Protein AF-A0A8J5GBQ4-F1 (afdb_monomer)

InterPro domains:
  IPR001087 GDSL lipase/esterase [PF00657] (38-127)

Organism: Zingiber officinale (NCBI:txid94328)

Radius of gyration: 23.8 Å; Cα contacts (8 Å, |Δi|>4): 236; chains: 1; bounding box: 58×57×68 Å

pLDDT: mean 86.9, std 14.57, range [37.12, 98.38]

Structure (mmCIF, N/CA/C/O backbone):
data_AF-A0A8J5GBQ4-F1
#
_entry.id   AF-A0A8J5GBQ4-F1
#
loop_
_atom_site.group_PDB
_atom_site.id
_atom_site.type_symbol
_atom_site.label_atom_id
_atom_site.label_alt_id
_atom_site.label_comp_id
_atom_site.label_asym_id
_atom_site.label_entity_id
_atom_site.label_seq_id
_atom_site.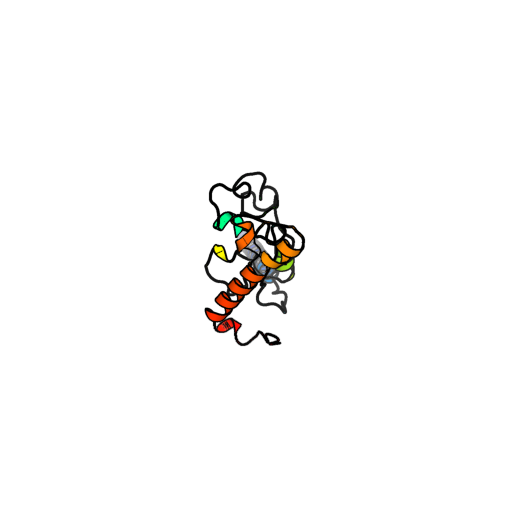pdbx_PDB_ins_code
_atom_site.Cartn_x
_atom_site.Cartn_y
_atom_site.Cartn_z
_atom_site.occupancy
_atom_site.B_iso_or_equiv
_atom_site.auth_seq_id
_atom_site.auth_comp_id
_atom_site.auth_asym_id
_atom_site.auth_atom_id
_atom_site.pdbx_PDB_model_num
ATOM 1 N N . MET A 1 1 ? -42.231 29.947 44.025 1.00 61.84 1 MET A N 1
ATOM 2 C CA . MET A 1 1 ? -42.725 28.872 43.127 1.00 61.84 1 MET A CA 1
ATOM 3 C C . MET A 1 1 ? -42.119 28.911 41.719 1.00 61.84 1 MET A C 1
ATOM 5 O O . MET A 1 1 ? -41.701 27.864 41.252 1.00 61.84 1 MET A O 1
ATOM 9 N N . ARG A 1 2 ? -41.998 30.069 41.047 1.00 65.06 2 ARG A N 1
ATOM 10 C CA . ARG A 1 2 ? -41.449 30.150 39.670 1.00 65.06 2 ARG A CA 1
ATOM 11 C C . ARG A 1 2 ? -39.969 29.739 39.525 1.00 65.06 2 ARG A C 1
ATOM 13 O O . ARG A 1 2 ? -39.640 29.051 38.572 1.00 65.06 2 ARG A O 1
ATOM 20 N N . VAL A 1 3 ? -39.116 30.078 40.498 1.00 70.62 3 VAL A N 1
ATOM 21 C CA . VAL A 1 3 ? -37.667 29.758 40.487 1.00 70.62 3 VAL A CA 1
ATOM 22 C C . VAL A 1 3 ? -37.382 28.252 40.608 1.00 70.62 3 VAL A C 1
ATOM 24 O O . VAL A 1 3 ? -36.426 27.739 40.033 1.00 70.62 3 VAL A O 1
ATOM 27 N N . MET A 1 4 ? -38.237 27.514 41.322 1.00 68.75 4 MET A N 1
ATOM 28 C CA . MET A 1 4 ? -38.096 26.059 41.437 1.00 68.75 4 MET A CA 1
ATOM 29 C C . MET A 1 4 ? -38.484 25.361 40.129 1.00 68.75 4 MET A C 1
ATOM 31 O O . MET A 1 4 ? -37.753 24.495 39.664 1.00 68.75 4 MET A O 1
ATOM 35 N N . ALA A 1 5 ? -39.561 25.799 39.468 1.00 69.38 5 ALA A N 1
ATOM 36 C CA . ALA A 1 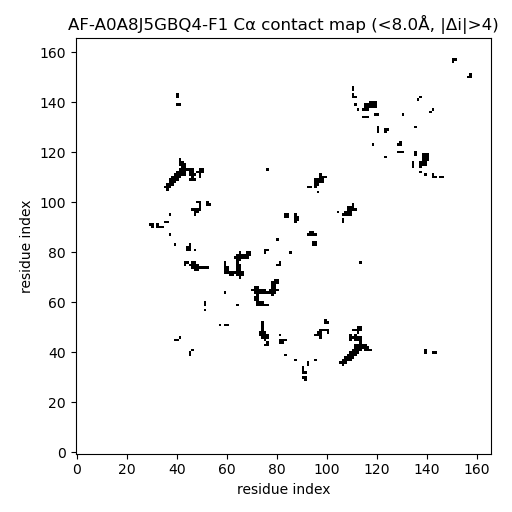5 ? -39.975 25.258 38.170 1.00 69.38 5 ALA A CA 1
ATOM 37 C C . ALA A 1 5 ? -38.911 25.454 37.066 1.00 69.38 5 ALA A C 1
ATOM 39 O O . ALA A 1 5 ? -38.707 24.572 36.230 1.00 69.38 5 ALA A O 1
ATOM 40 N N . THR A 1 6 ? -38.180 26.574 37.089 1.00 74.06 6 THR A N 1
ATOM 41 C CA . THR A 1 6 ? -37.062 26.824 36.161 1.00 74.06 6 THR A CA 1
ATOM 42 C C . THR A 1 6 ? -35.844 25.934 36.430 1.00 74.06 6 THR A C 1
ATOM 44 O O . THR A 1 6 ? -35.153 25.547 35.495 1.00 74.06 6 THR A O 1
ATOM 47 N N . ALA A 1 7 ? -35.585 25.551 37.684 1.00 79.44 7 ALA A N 1
ATOM 48 C CA . ALA A 1 7 ? -34.472 24.659 38.017 1.00 79.44 7 ALA A CA 1
ATOM 49 C C . ALA A 1 7 ? -34.722 23.213 37.542 1.00 79.44 7 ALA A C 1
ATOM 51 O O . ALA A 1 7 ? -33.827 22.584 36.976 1.00 79.44 7 ALA A O 1
ATOM 52 N N . TYR A 1 8 ? -35.949 22.703 37.705 1.00 80.19 8 TYR A N 1
ATOM 53 C CA . TYR A 1 8 ? -36.314 21.356 37.242 1.00 80.19 8 TYR A CA 1
ATOM 54 C C . TYR A 1 8 ? -36.282 21.233 35.716 1.00 80.19 8 TYR A C 1
ATOM 56 O O . TYR A 1 8 ? -35.788 20.241 35.188 1.00 80.19 8 TYR A O 1
ATOM 64 N N . THR A 1 9 ? -36.744 22.257 34.998 1.00 82.38 9 THR A N 1
ATOM 65 C CA . THR A 1 9 ? -36.733 22.263 33.525 1.00 82.38 9 THR A CA 1
ATOM 66 C C . THR A 1 9 ? -35.313 22.287 32.950 1.00 82.38 9 THR A C 1
ATOM 68 O O . THR A 1 9 ? -35.024 21.523 32.028 1.00 82.38 9 THR A O 1
ATOM 71 N N . LEU A 1 10 ? -34.398 23.072 33.532 1.00 85.56 10 LEU A N 1
ATOM 72 C CA . LEU A 1 10 ? -32.976 23.070 33.156 1.00 85.56 10 LEU A CA 1
ATOM 73 C C . LEU A 1 10 ? -32.289 21.730 33.463 1.00 85.56 10 LEU A C 1
ATOM 75 O O . LEU A 1 10 ? -31.506 21.239 32.651 1.00 85.56 10 LEU A O 1
ATOM 79 N N . SER A 1 11 ? -32.613 21.109 34.602 1.00 89.81 11 SER A N 1
ATOM 80 C CA . SER A 1 11 ? -32.088 19.790 34.975 1.00 89.81 11 SER A CA 1
ATOM 81 C C . SER A 1 11 ? -32.531 18.698 33.993 1.00 89.81 11 SER A C 1
ATOM 83 O O . SER A 1 11 ? -31.693 17.937 33.507 1.00 89.81 11 SER A O 1
ATOM 85 N N . CYS A 1 12 ? -33.814 18.666 33.614 1.00 87.12 12 CYS A N 1
ATOM 86 C CA . CYS A 1 12 ? -34.325 17.728 32.613 1.00 87.12 12 CYS A CA 1
ATOM 87 C C . CYS A 1 12 ? -33.650 17.908 31.247 1.00 87.12 12 CYS A C 1
ATOM 89 O O . CYS A 1 12 ? -33.301 16.916 30.610 1.00 87.12 12 CYS A O 1
ATOM 91 N N . PHE A 1 13 ? -33.426 19.152 30.810 1.00 90.12 13 PHE A N 1
ATOM 92 C CA . PHE A 1 13 ? -32.739 19.433 29.547 1.00 90.12 13 PHE A CA 1
ATOM 93 C C . PHE A 1 13 ? -31.296 18.910 29.550 1.00 90.12 13 PHE A C 1
ATOM 95 O O . PHE A 1 13 ? -30.874 18.268 28.592 1.00 90.12 13 PHE A O 1
ATOM 102 N N . PHE A 1 14 ? -30.557 19.115 30.646 1.00 90.94 14 PHE A N 1
ATOM 103 C CA . PHE A 1 14 ? -29.175 18.644 30.771 1.00 90.94 14 PHE A CA 1
ATOM 104 C C . PHE A 1 14 ? -29.079 17.110 30.788 1.00 90.94 14 PHE A C 1
ATOM 106 O O . PHE A 1 14 ? -28.211 16.541 30.130 1.00 90.94 14 PHE A O 1
ATOM 113 N N . ILE A 1 15 ? -30.002 16.431 31.479 1.00 91.75 15 ILE A N 1
ATOM 114 C CA . ILE A 1 15 ? -30.083 14.959 31.504 1.00 91.75 15 ILE A CA 1
ATOM 115 C C . ILE A 1 15 ? -30.410 14.409 30.111 1.00 91.75 15 ILE A C 1
ATOM 117 O O . ILE A 1 15 ? -29.808 13.427 29.682 1.00 91.75 15 ILE A O 1
ATOM 121 N N . LEU A 1 16 ? -31.325 15.052 29.384 1.00 91.38 16 LEU A N 1
ATOM 122 C CA . LEU A 1 16 ? -31.712 14.635 28.037 1.00 91.38 16 LEU A CA 1
ATOM 123 C C . LEU A 1 16 ? -30.564 14.834 27.035 1.00 91.38 16 LEU A C 1
ATOM 125 O O . LEU A 1 16 ? -30.302 13.957 26.214 1.00 91.38 16 LEU A O 1
ATOM 129 N N . LEU A 1 17 ? -29.822 15.939 27.153 1.00 91.38 17 LEU A N 1
ATOM 130 C CA . LEU A 1 17 ? -28.648 16.231 26.328 1.00 91.38 17 LEU A CA 1
ATOM 131 C C . LEU A 1 17 ? -27.483 15.273 26.627 1.00 91.38 17 LEU A C 1
ATOM 133 O O . LEU A 1 17 ? -26.843 14.778 25.700 1.00 91.38 17 LEU A O 1
ATOM 137 N N . LEU A 1 18 ? -27.258 14.938 27.902 1.00 90.12 18 LEU A N 1
ATOM 138 C CA . LEU A 1 18 ? -26.289 13.919 28.313 1.00 90.12 18 LEU A CA 1
ATOM 139 C C . LEU A 1 18 ? -26.693 12.522 27.816 1.00 90.12 18 LEU A C 1
ATOM 141 O O . LEU A 1 18 ? -25.849 11.789 27.308 1.00 90.12 18 LEU A O 1
ATOM 145 N N . GLY A 1 19 ? -27.978 12.166 27.897 1.00 88.25 19 GLY A N 1
ATOM 146 C CA . GLY A 1 19 ? -28.506 10.905 27.370 1.00 88.25 19 GLY A CA 1
ATOM 147 C C . GLY A 1 19 ? -28.311 10.774 25.857 1.00 88.25 19 GLY A C 1
ATOM 148 O O . GLY A 1 19 ? -27.838 9.743 25.385 1.00 88.25 19 GLY A O 1
ATOM 149 N N . LEU A 1 20 ? -28.587 11.840 25.099 1.00 85.88 20 LEU A N 1
ATOM 150 C CA . LEU A 1 20 ? -28.328 11.890 23.657 1.00 85.88 20 LEU A CA 1
ATOM 151 C C . LEU A 1 20 ? -26.832 11.770 23.336 1.00 85.88 20 LEU A C 1
ATOM 153 O O . LEU A 1 20 ? -26.472 11.034 22.420 1.00 85.88 20 LEU A O 1
ATOM 157 N N . LEU A 1 21 ? -25.957 12.424 24.106 1.00 84.12 21 LEU A N 1
ATOM 158 C CA . LEU A 1 21 ? -24.505 12.318 23.936 1.00 84.12 21 LEU A CA 1
ATOM 159 C C . LEU A 1 21 ? -24.005 10.885 24.193 1.00 84.12 21 LEU A C 1
ATOM 161 O O . LEU A 1 21 ? -23.206 10.364 23.419 1.00 84.12 21 LEU A O 1
ATOM 165 N N . LEU A 1 22 ? -24.514 10.216 25.231 1.00 80.31 22 LEU A N 1
ATOM 166 C CA . LEU A 1 22 ? -24.165 8.825 25.548 1.00 80.31 22 LEU A CA 1
ATOM 167 C C . LEU A 1 22 ? -24.669 7.835 24.484 1.00 80.31 22 LEU A C 1
ATOM 169 O O . LEU A 1 22 ? -23.973 6.867 24.173 1.00 80.31 22 LEU A O 1
ATOM 173 N N . LEU A 1 23 ? -25.823 8.101 23.864 1.00 73.88 23 LEU A N 1
ATOM 174 C CA . LEU A 1 23 ? -26.334 7.311 22.737 1.00 73.88 23 LEU A CA 1
ATOM 175 C C . LEU A 1 23 ? -25.448 7.438 21.483 1.00 73.88 23 LEU A C 1
ATOM 177 O O . LEU A 1 23 ? -25.253 6.450 20.776 1.00 73.88 23 LEU A O 1
ATOM 181 N N . GLN A 1 24 ? -24.844 8.607 21.228 1.00 66.56 24 GLN A N 1
ATOM 182 C CA . GLN A 1 24 ? -23.866 8.777 20.138 1.00 66.56 24 GLN A CA 1
ATOM 183 C C . GLN A 1 24 ? -22.576 7.973 20.384 1.00 66.56 24 GLN A C 1
ATOM 185 O O . GLN A 1 24 ? -21.979 7.451 19.441 1.00 66.56 24 GLN A O 1
ATOM 190 N N . VAL A 1 25 ? -22.165 7.815 21.649 1.00 61.56 25 VAL A N 1
ATOM 191 C CA . VAL A 1 25 ? -20.985 7.014 22.024 1.00 61.56 25 VAL A CA 1
ATOM 192 C C . VAL A 1 25 ? -21.235 5.510 21.827 1.00 61.56 25 VAL A C 1
ATOM 194 O O . VAL A 1 25 ? -20.319 4.780 21.454 1.00 61.56 25 VAL A O 1
ATOM 197 N N . GLN A 1 26 ? -22.476 5.040 21.995 1.00 57.69 26 GLN A N 1
ATOM 198 C CA . GLN A 1 26 ? -22.854 3.633 21.786 1.00 57.69 26 GLN A CA 1
ATOM 199 C C . GLN A 1 26 ? -23.105 3.260 20.311 1.00 57.69 26 GLN A C 1
ATOM 201 O O . GLN A 1 26 ? -23.079 2.078 19.968 1.00 57.69 26 GLN A O 1
ATOM 206 N N . GLY A 1 27 ? -23.292 4.242 19.420 1.00 50.91 27 GLY A N 1
ATOM 207 C CA . GLY A 1 27 ? -23.557 4.032 17.988 1.00 50.91 27 GLY A CA 1
ATOM 208 C C . GLY A 1 27 ? -22.398 3.429 17.181 1.00 50.91 27 GLY A C 1
ATOM 209 O O . GLY A 1 27 ? -22.609 2.958 16.066 1.00 50.91 27 GLY A O 1
ATOM 210 N N . HIS A 1 28 ? -21.190 3.358 17.746 1.00 53.91 28 HIS A N 1
ATOM 211 C CA . HIS A 1 28 ? -20.078 2.584 17.184 1.00 53.91 28 HIS A CA 1
ATOM 212 C C . HIS A 1 28 ? -20.079 1.157 17.737 1.00 53.91 28 HIS A C 1
ATOM 214 O O . HIS A 1 28 ? -19.068 0.678 18.255 1.00 53.91 28 HIS A O 1
ATOM 220 N N . ALA A 1 29 ? -21.219 0.466 17.634 1.00 53.53 29 ALA A N 1
ATOM 221 C CA . ALA A 1 29 ? -21.265 -0.974 17.834 1.00 53.53 29 ALA A CA 1
ATOM 222 C C . ALA A 1 29 ? -20.135 -1.590 16.999 1.00 53.53 29 ALA A C 1
ATOM 224 O O . ALA A 1 29 ? -20.144 -1.491 15.768 1.00 53.53 29 ALA A O 1
ATOM 225 N N . ARG A 1 30 ? -19.123 -2.157 17.676 1.00 56.06 30 ARG A N 1
ATOM 226 C CA . ARG A 1 30 ? -18.048 -2.919 17.037 1.00 56.06 30 ARG A CA 1
ATOM 227 C C . ARG A 1 30 ? -18.736 -3.895 16.098 1.00 56.06 30 ARG A C 1
ATOM 229 O O . ARG A 1 30 ? -19.367 -4.846 16.559 1.00 56.06 30 ARG A O 1
ATOM 236 N N . ARG A 1 31 ? -18.625 -3.672 14.784 1.00 56.50 31 ARG A N 1
ATOM 237 C CA . ARG A 1 31 ? -18.856 -4.761 13.840 1.00 56.50 31 ARG A CA 1
ATOM 238 C C . ARG A 1 31 ? -17.956 -5.882 14.353 1.00 56.50 31 ARG A C 1
ATOM 240 O O . ARG A 1 31 ? -16.765 -5.657 14.554 1.00 56.50 31 ARG A O 1
ATOM 247 N N . HIS A 1 32 ? -18.525 -7.033 14.686 1.00 54.16 32 HIS A N 1
ATOM 248 C CA . HIS A 1 32 ? -17.717 -8.218 14.926 1.00 54.16 32 HIS A CA 1
ATOM 249 C C . HIS A 1 32 ? -17.071 -8.542 13.581 1.00 54.16 32 HIS A C 1
ATOM 251 O O . HIS A 1 32 ? -17.720 -9.067 12.681 1.00 54.16 32 HIS A O 1
ATOM 257 N N . THR A 1 33 ? -15.835 -8.093 13.389 1.00 61.59 33 THR A N 1
ATOM 258 C CA . THR A 1 33 ? -15.098 -8.316 12.153 1.00 61.59 33 THR A CA 1
ATOM 259 C C . THR A 1 33 ? -14.368 -9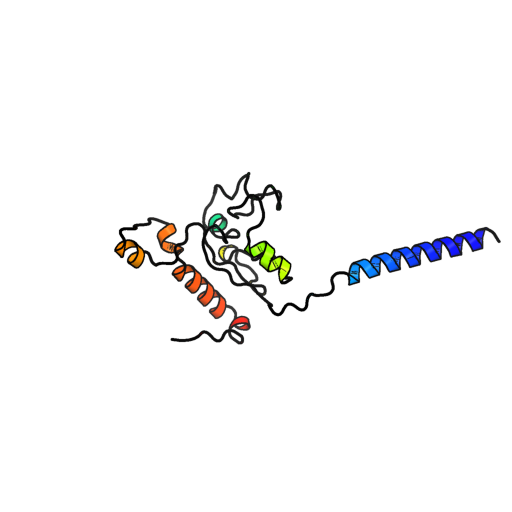.633 12.333 1.00 61.59 33 THR A C 1
ATOM 261 O O . THR A 1 33 ? -13.623 -9.818 13.292 1.00 61.59 33 THR A O 1
ATOM 264 N N . CYS A 1 34 ? -14.589 -10.578 11.423 1.00 81.69 34 CYS A N 1
ATOM 265 C CA . CYS A 1 34 ? -13.838 -11.835 11.424 1.00 81.69 34 CYS A CA 1
ATOM 266 C C . CYS A 1 34 ? -12.350 -11.620 11.088 1.00 81.69 34 CYS A C 1
ATOM 268 O O . CYS A 1 34 ? -11.544 -12.526 11.265 1.00 81.69 34 CYS A O 1
ATOM 270 N N . PHE A 1 35 ? -11.988 -10.424 10.612 1.00 88.62 35 PHE A N 1
ATOM 271 C CA . PHE A 1 35 ? -10.634 -10.058 10.218 1.00 88.62 35 PHE A CA 1
ATOM 272 C C . PHE A 1 35 ? -10.024 -9.079 11.222 1.00 88.62 35 PHE A C 1
ATOM 274 O O . PHE A 1 35 ? -10.642 -8.073 11.582 1.00 88.62 35 PHE A O 1
ATOM 281 N N . SER A 1 36 ? -8.798 -9.374 11.653 1.00 91.75 36 SER A N 1
ATOM 282 C CA . SER A 1 36 ? -8.005 -8.556 12.579 1.00 91.75 36 SER A CA 1
ATOM 283 C C . SER A 1 36 ? -6.931 -7.710 11.884 1.00 91.75 36 SER A C 1
ATOM 285 O O . SER A 1 36 ? -6.449 -6.744 12.483 1.00 91.75 36 SER A O 1
ATOM 287 N N . ALA A 1 37 ? -6.583 -8.051 10.639 1.00 94.50 37 ALA A N 1
ATOM 288 C CA . ALA A 1 37 ? -5.574 -7.388 9.820 1.00 94.50 37 ALA A CA 1
ATOM 289 C C . ALA A 1 37 ? -5.839 -7.596 8.315 1.00 94.50 37 ALA A C 1
ATOM 291 O O . ALA A 1 37 ? -6.494 -8.566 7.930 1.00 94.50 37 ALA A O 1
ATOM 292 N N . ILE A 1 38 ? -5.297 -6.710 7.470 1.00 96.31 38 ILE A N 1
ATOM 293 C CA . ILE A 1 38 ? -5.287 -6.849 6.002 1.00 96.31 38 ILE A CA 1
ATOM 294 C C . ILE A 1 38 ? -3.848 -6.805 5.485 1.00 96.31 38 ILE A C 1
ATOM 296 O O . ILE A 1 38 ? -3.133 -5.830 5.710 1.00 96.31 38 ILE A O 1
ATOM 300 N N . PHE A 1 39 ? -3.445 -7.822 4.726 1.00 97.12 39 PHE A N 1
ATOM 301 C CA . PHE A 1 39 ? -2.190 -7.815 3.976 1.00 97.12 39 PHE A CA 1
ATOM 302 C C . PHE A 1 39 ? -2.498 -7.762 2.479 1.00 97.12 39 PHE A C 1
ATOM 304 O O . PHE A 1 39 ? -3.182 -8.645 1.966 1.00 97.12 39 PHE A O 1
ATOM 311 N N . SER A 1 40 ? -2.038 -6.712 1.795 1.00 97.81 40 SER A N 1
ATOM 312 C CA . SER A 1 40 ? -2.366 -6.455 0.382 1.00 97.81 40 SER A CA 1
ATOM 313 C C . SER A 1 40 ? -1.123 -6.484 -0.499 1.00 97.81 40 SER A C 1
ATOM 315 O O . SER A 1 40 ? -0.053 -6.059 -0.069 1.00 97.81 40 SER A O 1
ATOM 317 N N . PHE A 1 41 ? -1.279 -6.946 -1.738 1.00 98.19 41 PHE A N 1
ATOM 318 C CA . PHE A 1 41 ? -0.213 -7.105 -2.730 1.00 98.19 41 PHE A CA 1
ATOM 319 C C . PHE A 1 41 ? -0.745 -6.705 -4.100 1.00 98.19 41 PHE A C 1
ATOM 321 O O . PHE A 1 41 ? -1.893 -7.003 -4.421 1.00 98.19 41 PHE A O 1
ATOM 328 N N . GLY A 1 42 ? 0.083 -6.094 -4.938 1.00 97.62 42 GLY A N 1
ATOM 329 C CA . GLY A 1 42 ? -0.348 -5.672 -6.264 1.00 97.62 42 GLY A CA 1
ATOM 330 C C . GLY A 1 42 ? 0.461 -4.514 -6.817 1.00 97.62 42 GLY A C 1
ATOM 331 O O . GLY A 1 42 ? 1.637 -4.344 -6.501 1.00 97.62 42 GLY A O 1
ATOM 332 N N . ASP A 1 43 ? -0.187 -3.717 -7.651 1.00 96.75 43 ASP A N 1
ATOM 333 C CA . ASP A 1 43 ? 0.407 -2.598 -8.371 1.00 96.75 43 ASP A CA 1
ATOM 334 C C . ASP A 1 43 ? -0.150 -1.244 -7.885 1.00 96.75 43 ASP A C 1
ATOM 336 O O . ASP A 1 43 ? -0.562 -1.090 -6.733 1.00 96.75 43 ASP A O 1
ATOM 340 N N . SER A 1 44 ? -0.173 -0.241 -8.765 1.00 96.88 44 SER A N 1
ATOM 341 C CA . SER A 1 44 ? -0.656 1.109 -8.469 1.00 96.88 44 SER A CA 1
ATOM 342 C C . SER A 1 44 ? -2.118 1.151 -8.029 1.00 96.88 44 SER A C 1
ATOM 344 O O . SER A 1 44 ? -2.487 2.048 -7.278 1.00 96.88 44 SER A O 1
ATOM 346 N N . LEU A 1 45 ? -2.951 0.195 -8.458 1.00 97.12 45 LEU A N 1
ATOM 347 C CA . LEU A 1 45 ? -4.369 0.138 -8.087 1.00 97.12 45 LEU A CA 1
ATOM 348 C C . LEU A 1 45 ? -4.575 -0.163 -6.598 1.00 97.12 45 LEU A C 1
ATOM 350 O O . LEU A 1 45 ? -5.648 0.098 -6.052 1.00 97.12 45 LEU A O 1
ATOM 354 N N . GLN A 1 46 ? -3.554 -0.715 -5.941 1.00 96.81 46 GLN A N 1
ATOM 355 C CA . GLN A 1 46 ? -3.567 -1.001 -4.512 1.00 96.81 46 GLN A CA 1
ATOM 356 C C . GLN A 1 46 ? -2.482 -0.257 -3.734 1.00 96.81 46 GLN A C 1
ATOM 358 O O . GLN A 1 46 ? -2.565 -0.240 -2.514 1.00 96.81 46 GLN A O 1
ATOM 363 N N . ASP A 1 47 ? -1.498 0.371 -4.379 1.00 97.81 47 ASP A N 1
ATOM 364 C CA . ASP A 1 47 ? -0.397 1.061 -3.700 1.00 97.81 47 ASP A CA 1
ATOM 365 C C . ASP A 1 47 ? -0.886 2.255 -2.857 1.00 97.81 47 ASP A C 1
ATOM 367 O O . ASP A 1 47 ? -1.250 3.314 -3.375 1.00 97.81 47 ASP A O 1
ATOM 371 N N . THR A 1 48 ? -0.860 2.096 -1.529 1.00 97.88 48 THR A N 1
ATOM 372 C CA . THR A 1 48 ? -1.262 3.137 -0.573 1.00 97.88 48 THR A CA 1
ATOM 373 C C . THR A 1 48 ? -0.153 4.134 -0.226 1.00 97.88 48 THR A C 1
ATOM 375 O O . THR A 1 48 ? -0.381 4.999 0.622 1.00 97.88 48 THR A O 1
ATOM 378 N N . GLY A 1 49 ? 1.013 4.051 -0.879 1.00 96.81 49 GLY A N 1
ATOM 379 C CA . GLY A 1 49 ? 2.097 5.029 -0.765 1.00 96.81 49 GLY A CA 1
ATOM 380 C C . GLY A 1 49 ? 3.521 4.464 -0.819 1.00 96.81 49 GLY A C 1
ATOM 381 O O . GLY A 1 49 ? 4.463 5.242 -0.690 1.00 96.81 49 GLY A O 1
ATOM 382 N N . ASN A 1 50 ? 3.731 3.159 -1.019 1.00 97.38 50 ASN A N 1
ATOM 383 C CA . ASN A 1 50 ? 5.067 2.558 -1.110 1.00 97.38 50 ASN A CA 1
ATOM 384 C C . ASN A 1 50 ? 5.916 3.217 -2.202 1.00 97.38 50 ASN A C 1
ATOM 386 O O . ASN A 1 50 ? 7.075 3.548 -1.951 1.00 97.38 50 ASN A O 1
ATOM 390 N N . PHE A 1 51 ? 5.347 3.473 -3.384 1.00 96.56 51 PHE A N 1
ATOM 391 C CA . PHE A 1 51 ? 6.050 4.194 -4.447 1.00 96.56 51 PHE A CA 1
ATOM 392 C C . PHE A 1 51 ? 6.503 5.595 -4.007 1.00 96.56 51 PHE A C 1
ATOM 394 O O . PHE A 1 51 ? 7.650 5.978 -4.234 1.00 96.56 51 PHE A O 1
ATOM 401 N N . ALA A 1 52 ? 5.629 6.343 -3.330 1.00 95.94 52 ALA A N 1
ATOM 402 C CA . ALA A 1 52 ? 5.933 7.684 -2.830 1.00 95.94 52 ALA A CA 1
ATOM 403 C C . ALA A 1 52 ? 6.947 7.684 -1.671 1.00 95.94 52 ALA A C 1
ATOM 405 O O . ALA A 1 52 ? 7.636 8.679 -1.469 1.00 95.94 52 ALA A O 1
ATOM 406 N N . HIS A 1 53 ? 7.059 6.583 -0.924 1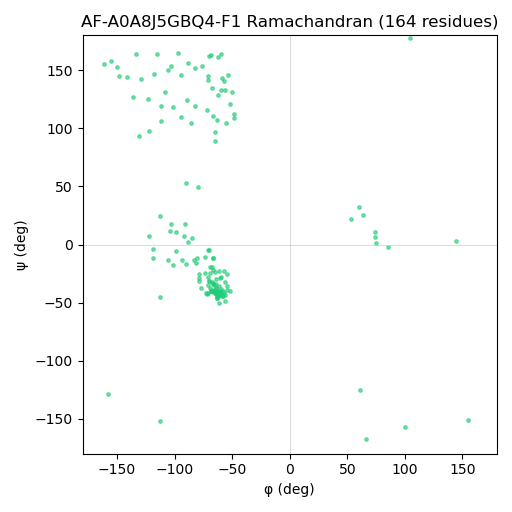.00 95.44 53 HIS A N 1
ATOM 407 C CA . HIS A 1 53 ? 8.105 6.392 0.086 1.00 95.44 53 HIS A CA 1
ATOM 408 C C . HIS A 1 53 ? 9.453 5.993 -0.525 1.00 95.44 53 HIS A C 1
ATOM 410 O O . HIS A 1 53 ? 10.499 6.341 0.018 1.00 95.44 53 HIS A O 1
ATOM 416 N N . ALA A 1 54 ? 9.450 5.271 -1.647 1.00 94.62 54 ALA A N 1
ATOM 417 C CA . ALA A 1 54 ? 10.673 4.828 -2.314 1.00 94.62 54 ALA A CA 1
ATOM 418 C C . ALA A 1 54 ? 11.348 5.927 -3.148 1.00 94.62 54 ALA A C 1
ATOM 420 O O . ALA A 1 54 ? 12.557 5.862 -3.383 1.00 94.62 54 ALA A O 1
ATOM 421 N N . PHE A 1 55 ? 10.586 6.921 -3.610 1.00 93.38 55 PHE A N 1
ATOM 422 C CA . PHE A 1 55 ? 11.076 7.975 -4.494 1.00 93.38 55 PHE A CA 1
ATOM 423 C C . PHE A 1 55 ? 10.725 9.365 -3.979 1.00 93.38 55 PHE A C 1
ATOM 425 O O . PHE A 1 55 ? 9.627 9.619 -3.498 1.00 93.38 55 PHE A O 1
ATOM 432 N N . PHE A 1 56 ? 11.647 10.306 -4.167 1.00 88.50 56 PHE A N 1
ATOM 433 C CA . PHE A 1 56 ? 11.391 11.713 -3.889 1.00 88.50 56 PHE A CA 1
ATOM 434 C C . PHE A 1 56 ? 10.663 12.376 -5.059 1.00 88.50 56 PHE A C 1
ATOM 436 O O . PHE A 1 56 ? 10.862 12.016 -6.219 1.00 88.50 56 PHE A O 1
ATOM 443 N N . ASN A 1 57 ? 9.877 13.411 -4.757 1.00 90.00 57 ASN A N 1
ATOM 444 C CA . ASN A 1 57 ? 9.322 14.321 -5.760 1.00 90.00 57 ASN A CA 1
ATOM 445 C C . ASN A 1 57 ? 8.409 13.653 -6.814 1.00 90.00 57 ASN A C 1
ATOM 447 O O . ASN A 1 57 ? 8.367 14.089 -7.965 1.00 90.00 57 ASN A O 1
ATOM 451 N N . THR A 1 58 ? 7.687 12.597 -6.433 1.00 92.62 58 THR A N 1
ATOM 452 C CA . THR A 1 58 ? 6.830 11.838 -7.356 1.00 92.62 58 THR A CA 1
ATOM 453 C C . THR A 1 58 ? 5.592 12.617 -7.801 1.00 92.62 58 THR A C 1
ATOM 455 O O . THR A 1 58 ? 5.170 13.579 -7.153 1.00 92.62 58 THR A O 1
ATOM 458 N N . THR A 1 59 ? 4.967 12.173 -8.895 1.00 93.19 59 THR A N 1
ATOM 459 C CA . THR A 1 59 ? 3.686 12.720 -9.362 1.00 93.19 59 THR A CA 1
ATOM 460 C C . THR A 1 59 ? 2.597 12.570 -8.301 1.00 93.19 59 THR A C 1
ATOM 462 O O . THR A 1 59 ? 1.905 13.543 -8.023 1.00 93.19 59 THR A O 1
ATOM 465 N N . VAL A 1 60 ? 2.511 11.409 -7.642 1.00 95.44 60 VAL A N 1
ATOM 466 C CA . VAL A 1 60 ? 1.522 11.090 -6.590 1.00 95.44 60 VAL A CA 1
ATOM 467 C C . VAL A 1 60 ? 1.737 11.825 -5.262 1.00 95.44 60 VAL A C 1
ATOM 469 O O . VAL A 1 60 ? 0.909 11.738 -4.355 1.00 95.44 60 VAL A O 1
ATOM 472 N N . SER A 1 61 ? 2.828 12.587 -5.144 1.00 95.19 61 SER A N 1
ATOM 473 C CA . SER A 1 61 ? 3.111 13.477 -4.011 1.00 95.19 61 SER A CA 1
ATOM 474 C C . SER A 1 61 ? 2.600 14.911 -4.228 1.00 95.19 61 SER A C 1
ATOM 476 O O . SER A 1 61 ? 2.910 15.794 -3.431 1.00 95.19 61 SER A O 1
ATOM 478 N N . ARG A 1 62 ? 1.842 15.173 -5.301 1.00 95.31 62 ARG A N 1
ATOM 479 C CA . ARG A 1 62 ? 1.285 16.491 -5.650 1.00 95.31 62 ARG A CA 1
ATOM 480 C C . ARG A 1 62 ? -0.196 16.396 -6.040 1.00 95.31 62 ARG A C 1
ATOM 482 O O . ARG A 1 62 ? -0.666 15.306 -6.340 1.00 95.31 62 ARG A O 1
ATOM 489 N N . PRO A 1 63 ? -0.945 17.511 -6.077 1.00 94.81 63 PRO A N 1
ATOM 490 C CA . PRO A 1 63 ? -2.260 17.534 -6.716 1.00 94.81 63 PRO A CA 1
ATOM 491 C C . PRO A 1 63 ? -2.191 17.025 -8.174 1.00 94.81 63 PRO A C 1
ATOM 493 O O . PRO A 1 63 ? -1.178 17.260 -8.839 1.00 94.81 63 PRO A O 1
ATOM 496 N N . PRO A 1 64 ? -3.232 16.342 -8.690 1.00 94.81 64 PRO A N 1
ATOM 497 C CA . PRO A 1 64 ? -4.566 16.178 -8.098 1.00 94.81 64 PRO A CA 1
ATOM 498 C C . PRO A 1 64 ? -4.717 14.980 -7.141 1.00 94.81 64 PRO A C 1
ATOM 500 O O . PRO A 1 64 ? -5.811 14.735 -6.634 1.00 94.81 64 PRO A O 1
ATOM 503 N N . TRP A 1 65 ? -3.652 14.218 -6.891 1.00 95.81 65 TRP A N 1
ATOM 504 C CA . TRP A 1 65 ? -3.718 12.983 -6.112 1.00 95.81 65 TRP A CA 1
ATOM 505 C C . TRP A 1 65 ? -4.170 13.254 -4.669 1.00 95.81 65 TRP A C 1
ATOM 507 O O . TRP A 1 65 ? -3.633 14.127 -3.989 1.00 95.81 65 TRP A O 1
ATOM 517 N N . GLY A 1 66 ? -5.180 12.513 -4.207 1.00 96.94 66 GLY A N 1
ATOM 518 C CA . GLY A 1 66 ? -5.806 12.678 -2.892 1.00 96.94 66 GLY A CA 1
ATOM 519 C C . GLY A 1 66 ? -6.745 13.884 -2.703 1.00 96.94 66 GLY A C 1
ATOM 520 O O . GLY A 1 66 ? -7.276 14.033 -1.602 1.00 96.94 66 GLY A O 1
ATOM 521 N N . ASN A 1 67 ? -6.998 14.722 -3.718 1.00 97.00 67 ASN A N 1
ATOM 522 C CA . ASN A 1 67 ? -7.837 15.922 -3.586 1.00 97.00 67 ASN A CA 1
ATOM 523 C C . ASN A 1 67 ? -9.295 15.669 -3.153 1.00 97.00 67 ASN A C 1
ATOM 525 O O . ASN A 1 67 ? -9.820 16.462 -2.369 1.00 97.00 67 ASN A O 1
ATOM 529 N N . THR A 1 68 ? -9.961 14.621 -3.648 1.00 97.25 68 THR A N 1
ATOM 530 C CA . THR A 1 68 ? -11.412 14.431 -3.447 1.00 97.25 68 THR A CA 1
ATOM 531 C C . THR A 1 68 ? -11.759 13.915 -2.058 1.00 97.25 68 THR A C 1
ATOM 533 O O . THR A 1 68 ? -12.759 14.343 -1.490 1.00 97.25 68 THR A O 1
ATOM 536 N N . TYR A 1 69 ? -10.936 13.025 -1.495 1.00 97.00 69 TYR A N 1
ATOM 537 C CA . TYR A 1 69 ? -11.210 12.385 -0.201 1.00 97.00 69 TYR A CA 1
ATOM 538 C C . TYR A 1 69 ? -10.242 12.798 0.910 1.00 97.00 69 TYR A C 1
ATOM 540 O O . TYR A 1 69 ? -10.660 13.061 2.033 1.00 97.00 69 TYR A O 1
ATOM 548 N N . PHE A 1 70 ? -8.937 12.826 0.628 1.00 97.50 70 PHE A N 1
ATOM 549 C CA . PHE A 1 70 ? -7.921 13.113 1.647 1.00 97.50 70 PHE A CA 1
ATOM 550 C C . PHE A 1 70 ? -7.599 14.606 1.758 1.00 97.50 70 PHE A C 1
ATOM 552 O O . PHE A 1 70 ? -6.973 15.023 2.732 1.00 97.50 70 PHE A O 1
ATOM 559 N N . HIS A 1 71 ? -7.986 15.391 0.747 1.00 97.56 71 HIS A N 1
ATOM 560 C CA . HIS A 1 71 ? -7.678 16.814 0.581 1.00 97.56 71 HIS A CA 1
ATOM 561 C C . HIS A 1 71 ? -6.176 17.139 0.661 1.00 97.56 71 HIS A C 1
ATOM 563 O O . HIS A 1 71 ? -5.781 18.267 0.951 1.00 97.56 71 HIS A O 1
ATOM 569 N N . ARG A 1 72 ? -5.329 16.135 0.409 1.00 96.75 72 ARG A N 1
ATOM 570 C CA . ARG A 1 72 ? -3.870 16.234 0.309 1.00 96.75 72 ARG A CA 1
ATOM 571 C C . ARG A 1 72 ? -3.308 15.010 -0.422 1.00 96.75 72 ARG A C 1
ATOM 573 O O . ARG A 1 72 ? -3.908 13.936 -0.325 1.00 96.75 72 ARG A O 1
ATOM 580 N N . PRO A 1 73 ? -2.127 15.116 -1.053 1.00 96.19 73 PRO A N 1
ATOM 581 C CA . PRO A 1 73 ? -1.434 13.958 -1.603 1.00 96.19 73 PRO A CA 1
ATOM 582 C C . PRO A 1 73 ? -1.109 12.926 -0.523 1.00 96.19 73 PRO A C 1
ATOM 584 O O . PRO A 1 73 ? -0.599 13.263 0.545 1.00 96.19 73 PRO A O 1
ATOM 587 N N . THR A 1 74 ? -1.401 11.657 -0.810 1.00 95.19 74 THR A N 1
ATOM 588 C CA . THR A 1 74 ? -1.119 10.525 0.094 1.00 95.19 74 THR A CA 1
ATOM 589 C C . THR A 1 74 ? -0.156 9.502 -0.501 1.00 95.19 74 THR A C 1
ATOM 591 O O . THR A 1 74 ? 0.193 8.543 0.176 1.00 95.19 74 THR A O 1
ATOM 594 N N . GLY A 1 75 ? 0.262 9.674 -1.760 1.00 95.69 75 GLY A N 1
ATOM 595 C CA . GLY A 1 75 ? 1.042 8.676 -2.493 1.00 95.69 75 GLY A CA 1
ATOM 596 C C . GLY A 1 75 ? 0.207 7.592 -3.183 1.00 95.69 75 GLY A C 1
ATOM 597 O O . GLY A 1 75 ? 0.778 6.767 -3.890 1.00 95.69 75 GLY A O 1
ATOM 598 N N . ARG A 1 76 ? -1.125 7.607 -3.028 1.00 97.50 76 ARG A N 1
ATOM 599 C CA . ARG A 1 76 ? -2.050 6.759 -3.796 1.00 97.50 76 ARG A CA 1
ATOM 600 C C . ARG A 1 76 ? -2.128 7.221 -5.248 1.00 97.50 76 ARG A C 1
ATOM 602 O O . ARG A 1 76 ? -2.229 8.418 -5.513 1.00 97.50 76 ARG A O 1
ATOM 609 N N . PHE A 1 77 ? -2.214 6.270 -6.176 1.00 97.12 77 PHE A N 1
ATOM 610 C CA . PHE A 1 77 ? -2.529 6.526 -7.588 1.00 97.12 77 PHE A CA 1
ATOM 611 C C . PHE A 1 77 ? -4.043 6.716 -7.793 1.00 97.12 77 PHE A C 1
ATOM 613 O O . PHE A 1 77 ? -4.662 6.089 -8.647 1.00 97.12 77 PHE A O 1
ATOM 620 N N . SER A 1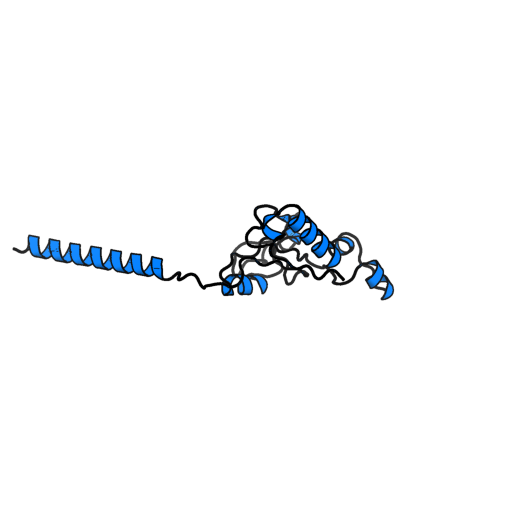 78 ? -4.652 7.579 -6.978 1.00 97.19 78 SER A N 1
ATOM 621 C CA . SER A 1 78 ? -6.055 7.995 -7.062 1.00 97.19 78 SER A CA 1
ATOM 622 C C . SER A 1 78 ? -6.213 9.430 -6.544 1.00 97.19 78 SER A C 1
ATOM 624 O O . SER A 1 78 ? -5.432 9.887 -5.702 1.00 97.19 78 SER A O 1
ATOM 626 N N . ASP A 1 79 ? -7.223 10.162 -7.021 1.00 97.00 79 ASP A N 1
ATOM 627 C CA . ASP A 1 79 ? -7.587 11.464 -6.441 1.00 97.00 79 ASP A CA 1
ATOM 628 C C . ASP A 1 79 ? -8.222 11.331 -5.043 1.00 97.00 79 ASP A C 1
ATOM 630 O O . ASP A 1 79 ? -8.463 12.325 -4.367 1.00 97.00 79 ASP A O 1
ATOM 634 N N . GLY A 1 80 ? -8.444 10.102 -4.581 1.00 96.75 80 GLY A N 1
ATOM 635 C CA . GLY A 1 80 ? -9.022 9.796 -3.288 1.00 96.75 80 GLY A CA 1
ATOM 636 C C . GLY A 1 80 ? -8.643 8.392 -2.843 1.00 96.75 80 GLY A C 1
ATOM 637 O O . GLY A 1 80 ? -7.467 8.026 -2.798 1.00 96.75 80 GLY A O 1
ATOM 638 N N . ARG A 1 81 ? -9.652 7.610 -2.467 1.00 97.62 81 ARG A N 1
ATOM 639 C CA . ARG A 1 81 ? -9.486 6.247 -1.951 1.00 97.62 81 ARG A CA 1
ATOM 640 C C . ARG A 1 81 ? -9.171 5.235 -3.052 1.00 97.62 81 ARG A C 1
ATOM 642 O O . ARG A 1 81 ? -9.569 5.405 -4.203 1.00 97.62 81 ARG A O 1
ATOM 649 N N . LEU A 1 82 ? -8.494 4.160 -2.663 1.00 98.12 82 LEU A N 1
ATOM 650 C CA . LEU A 1 82 ? -8.338 2.928 -3.439 1.00 98.12 82 LEU A CA 1
ATOM 651 C C . LEU A 1 82 ? -9.370 1.886 -2.994 1.00 98.12 82 LEU A C 1
ATOM 653 O O . LEU A 1 82 ? -9.929 1.989 -1.904 1.00 98.12 82 LEU A O 1
ATOM 657 N N . ILE A 1 83 ? -9.584 0.833 -3.790 1.00 97.75 83 ILE A N 1
ATOM 658 C CA . ILE A 1 83 ? -10.532 -0.243 -3.443 1.00 97.75 83 ILE A CA 1
ATOM 659 C C . ILE A 1 83 ? -10.241 -0.868 -2.066 1.00 97.75 83 ILE A C 1
ATOM 661 O O . ILE A 1 83 ? -11.163 -1.160 -1.307 1.00 97.75 83 ILE A O 1
ATOM 665 N N . ILE A 1 84 ? -8.960 -0.985 -1.702 1.00 97.31 84 ILE A N 1
ATOM 666 C CA . ILE A 1 84 ? -8.521 -1.522 -0.410 1.00 97.31 84 ILE A CA 1
ATOM 667 C C . ILE A 1 84 ? -8.960 -0.657 0.781 1.00 97.31 84 ILE A C 1
ATOM 669 O O . ILE A 1 84 ? -9.230 -1.190 1.855 1.00 97.31 84 ILE A O 1
ATOM 673 N N . ASP A 1 85 ? -9.104 0.659 0.590 1.00 97.81 85 ASP A N 1
ATOM 674 C CA . ASP A 1 85 ? -9.569 1.572 1.637 1.00 97.81 85 ASP A CA 1
ATOM 675 C C . ASP A 1 85 ? -11.053 1.310 1.963 1.00 97.81 85 ASP A C 1
ATOM 677 O O . ASP A 1 85 ? -11.441 1.297 3.130 1.00 97.81 85 ASP A O 1
ATOM 681 N N . PHE A 1 86 ? -11.876 1.027 0.946 1.00 97.00 86 PHE A N 1
ATOM 682 C CA . PHE A 1 86 ? -13.284 0.656 1.134 1.00 97.00 86 PHE A CA 1
ATOM 683 C C . PHE A 1 86 ? -13.437 -0.727 1.775 1.00 97.00 86 PHE A C 1
ATOM 685 O O . PHE A 1 86 ? -14.325 -0.930 2.605 1.00 97.00 86 PHE A O 1
ATOM 692 N N . ILE A 1 87 ? -12.569 -1.681 1.419 1.00 96.06 87 ILE A N 1
ATOM 693 C CA . ILE A 1 87 ? -12.539 -3.005 2.056 1.00 96.06 87 ILE A CA 1
ATOM 694 C C . ILE A 1 87 ? -12.217 -2.850 3.544 1.00 96.06 87 ILE A C 1
ATOM 696 O O . ILE A 1 87 ? -12.972 -3.362 4.370 1.00 96.06 87 ILE A O 1
ATOM 700 N N . ALA A 1 88 ? -11.158 -2.105 3.884 1.00 96.12 88 ALA A N 1
ATOM 701 C CA . ALA A 1 88 ? -10.758 -1.837 5.264 1.00 96.12 88 ALA A CA 1
ATOM 702 C C . ALA A 1 88 ? -11.894 -1.198 6.076 1.00 96.12 88 ALA A C 1
ATOM 704 O O . ALA A 1 88 ? -12.258 -1.715 7.132 1.00 96.12 88 ALA A O 1
ATOM 705 N N . GLU A 1 89 ? -12.536 -0.157 5.537 1.00 95.19 89 GLU A N 1
ATOM 706 C CA . GLU A 1 89 ? -13.703 0.480 6.158 1.00 95.19 89 GLU A CA 1
ATOM 707 C C . GLU A 1 89 ? -14.852 -0.518 6.375 1.00 95.19 89 GLU A C 1
ATOM 709 O O . GLU A 1 89 ? -15.469 -0.571 7.447 1.00 95.19 89 GLU A O 1
ATOM 714 N N . ARG A 1 90 ? -15.146 -1.359 5.375 1.00 93.88 90 ARG A N 1
ATOM 715 C CA . ARG A 1 90 ? -16.240 -2.330 5.462 1.00 93.88 90 ARG A CA 1
ATOM 716 C C . ARG A 1 90 ? -16.008 -3.339 6.582 1.00 93.88 90 ARG A C 1
ATOM 718 O O . ARG A 1 90 ? -16.962 -3.635 7.313 1.00 93.88 90 ARG A O 1
ATOM 725 N N . VAL A 1 91 ? -14.770 -3.808 6.731 1.00 93.38 91 VAL A N 1
ATOM 726 C CA . VAL A 1 91 ? -14.343 -4.753 7.773 1.00 93.38 91 VAL A CA 1
ATOM 727 C C . VAL A 1 91 ? -13.835 -4.066 9.043 1.00 93.38 91 VAL A C 1
ATOM 729 O O . VAL A 1 91 ? -13.178 -4.714 9.845 1.00 93.38 91 VAL A O 1
ATOM 732 N N . GLY A 1 92 ? -14.137 -2.780 9.256 1.00 93.50 92 GLY A N 1
ATOM 733 C CA . GLY A 1 92 ? -13.856 -2.085 10.518 1.00 93.50 92 GLY A CA 1
ATOM 734 C C . GLY A 1 92 ? -12.371 -1.967 10.880 1.00 93.50 92 GLY A C 1
ATOM 735 O O . GLY A 1 92 ? -12.044 -1.857 12.062 1.00 93.50 92 GLY A O 1
ATOM 736 N N . LEU A 1 93 ? -11.479 -2.004 9.890 1.00 94.81 93 LEU A N 1
ATOM 737 C CA . LEU A 1 93 ? -10.039 -1.821 10.055 1.00 94.81 93 LEU A CA 1
ATOM 738 C C . LEU A 1 93 ? -9.611 -0.412 9.611 1.00 94.81 93 LEU A C 1
ATOM 740 O O . LEU A 1 93 ? -10.277 0.202 8.774 1.00 94.81 93 LEU A O 1
ATOM 744 N N . PRO A 1 94 ? -8.504 0.126 10.162 1.00 95.81 94 PRO A N 1
ATOM 745 C CA . PRO A 1 94 ? -7.930 1.374 9.670 1.00 95.81 94 PRO A CA 1
ATOM 746 C C . PRO A 1 94 ? -7.464 1.230 8.214 1.00 95.81 94 PRO A C 1
ATOM 748 O O . PRO A 1 94 ? -7.233 0.121 7.728 1.00 95.81 94 PRO A O 1
ATOM 751 N N . LEU A 1 95 ? -7.283 2.362 7.525 1.00 97.12 95 LEU A N 1
ATOM 752 C CA . LEU A 1 95 ? -6.709 2.365 6.178 1.00 97.12 95 LEU A CA 1
ATOM 753 C C . LEU A 1 95 ? -5.334 1.689 6.184 1.00 97.12 95 LEU A C 1
ATOM 755 O O . LEU A 1 95 ? -4.492 1.991 7.029 1.00 97.12 95 LEU A O 1
ATOM 759 N N . VAL A 1 96 ? -5.111 0.787 5.229 1.00 96.50 96 VAL A N 1
ATOM 760 C CA . VAL A 1 96 ? -3.935 -0.089 5.237 1.00 96.50 96 VAL A CA 1
ATOM 761 C C . VAL A 1 96 ? -2.675 0.709 4.897 1.00 96.50 96 VAL A C 1
ATOM 763 O O . VAL A 1 96 ? -2.534 1.247 3.792 1.00 96.50 96 VAL A O 1
ATOM 766 N N . GLN A 1 97 ? -1.750 0.789 5.853 1.00 96.12 97 GLN A N 1
ATOM 767 C CA . GLN A 1 97 ? -0.521 1.566 5.710 1.00 96.12 97 GLN A CA 1
ATOM 768 C C . GLN A 1 97 ? 0.461 0.919 4.715 1.00 96.12 97 GLN A C 1
ATOM 770 O O . GLN A 1 97 ? 0.545 -0.314 4.653 1.00 96.12 97 GLN A O 1
ATOM 775 N N . PRO A 1 98 ? 1.221 1.717 3.945 1.00 97.75 98 PRO A N 1
ATOM 776 C CA . PRO A 1 98 ? 2.259 1.188 3.067 1.00 97.75 98 PRO A CA 1
ATOM 777 C C . PRO A 1 98 ? 3.406 0.583 3.887 1.00 97.75 98 PRO A C 1
ATOM 779 O O . PRO A 1 98 ? 3.881 1.179 4.852 1.00 97.75 98 PRO A O 1
ATOM 782 N N . TYR A 1 99 ? 3.875 -0.600 3.494 1.00 97.88 99 TYR A N 1
ATOM 783 C CA . TYR A 1 99 ? 4.963 -1.325 4.155 1.00 97.88 99 TYR A CA 1
ATOM 784 C C . TYR A 1 99 ? 6.248 -0.493 4.300 1.00 97.88 99 TYR A C 1
ATOM 786 O O . TYR A 1 99 ? 6.902 -0.526 5.341 1.00 97.88 99 TYR A O 1
ATOM 794 N N . LEU A 1 100 ? 6.603 0.297 3.285 1.00 96.69 100 LEU A N 1
ATOM 795 C CA . LEU A 1 100 ? 7.820 1.111 3.279 1.00 96.69 100 LEU A CA 1
ATOM 796 C C . LEU A 1 100 ? 7.748 2.348 4.185 1.00 96.69 100 LEU A C 1
ATOM 798 O O . LEU A 1 100 ? 8.789 2.948 4.441 1.00 96.69 100 LEU A O 1
ATOM 802 N N . ALA A 1 101 ? 6.573 2.712 4.711 1.00 95.50 101 ALA A N 1
ATOM 803 C CA . ALA A 1 101 ? 6.488 3.726 5.766 1.00 95.50 101 ALA A CA 1
ATOM 804 C C . ALA A 1 101 ? 7.063 3.234 7.105 1.00 95.50 101 ALA A C 1
ATOM 806 O O . ALA A 1 101 ? 7.393 4.051 7.964 1.00 95.50 101 ALA A O 1
ATOM 807 N N . GLY A 1 102 ? 7.188 1.913 7.288 1.00 94.00 102 GLY A N 1
ATOM 808 C CA . GLY A 1 102 ? 7.518 1.315 8.580 1.00 94.00 102 GLY A CA 1
ATOM 809 C C . GLY A 1 102 ? 6.409 1.514 9.622 1.00 94.00 102 GLY A C 1
ATOM 810 O O . GLY A 1 102 ? 5.290 1.909 9.298 1.00 94.00 102 GLY A O 1
ATOM 811 N N . GLY A 1 103 ? 6.730 1.232 10.886 1.00 91.69 103 GLY A N 1
ATOM 812 C CA . GLY A 1 103 ? 5.816 1.413 12.019 1.00 91.69 103 GLY A CA 1
ATOM 813 C C . GLY A 1 103 ? 5.131 0.127 12.485 1.00 91.69 103 GLY A C 1
ATOM 814 O O . GLY A 1 103 ? 5.647 -0.971 12.284 1.00 91.69 103 GLY A O 1
ATOM 815 N N . ASP A 1 104 ? 3.985 0.281 13.153 1.00 92.81 104 ASP A N 1
ATOM 816 C CA . ASP A 1 104 ? 3.199 -0.836 13.685 1.00 92.81 104 ASP A CA 1
ATOM 817 C C . ASP A 1 104 ? 2.319 -1.453 12.593 1.00 92.81 104 ASP A C 1
ATOM 819 O O . ASP A 1 104 ? 1.447 -0.786 12.047 1.00 92.81 104 ASP A O 1
ATOM 823 N N . PHE A 1 105 ? 2.526 -2.734 12.300 1.00 94.38 105 PHE A N 1
ATOM 824 C CA . PHE A 1 105 ? 1.737 -3.487 11.324 1.00 94.38 105 PHE A CA 1
ATOM 825 C C . PHE A 1 105 ? 0.717 -4.430 11.978 1.00 94.38 105 PHE A C 1
ATOM 827 O O . PHE A 1 105 ? 0.210 -5.334 11.316 1.00 94.38 105 PHE A O 1
ATOM 834 N N . SER A 1 106 ? 0.375 -4.235 13.259 1.00 92.00 106 SER A N 1
ATOM 835 C CA . SER A 1 106 ? -0.593 -5.051 14.015 1.00 92.00 106 SER A CA 1
ATOM 836 C C . SER A 1 106 ? -1.975 -5.166 13.356 1.00 92.00 106 SER A C 1
ATOM 838 O O . SER A 1 106 ? -2.687 -6.145 13.581 1.00 92.00 106 SER A O 1
ATOM 840 N N . LYS A 1 107 ? -2.354 -4.187 12.523 1.00 94.12 107 LYS A N 1
ATOM 841 C CA . LYS A 1 107 ? -3.598 -4.158 11.727 1.00 94.12 107 LYS A CA 1
ATOM 842 C C . LYS A 1 107 ? -3.394 -4.467 10.243 1.00 94.12 107 LYS A C 1
ATOM 844 O O . LYS A 1 107 ? -4.324 -4.325 9.449 1.00 94.12 107 LYS A O 1
ATOM 849 N N . GLY A 1 108 ? -2.213 -4.952 9.880 1.00 95.44 108 GLY A N 1
ATOM 850 C CA . GLY A 1 108 ? -1.853 -5.318 8.521 1.00 95.44 108 GLY A CA 1
ATOM 851 C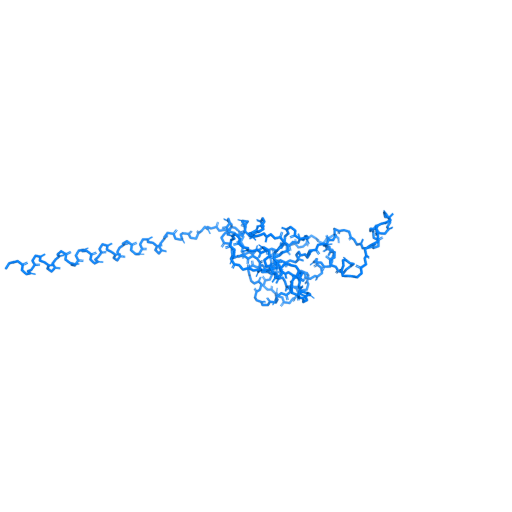 C . GLY A 1 108 ? -0.933 -4.311 7.835 1.00 95.44 108 GLY A C 1
ATOM 852 O O . GLY A 1 108 ? -0.559 -3.283 8.397 1.00 95.44 108 GLY A O 1
ATOM 853 N N . ALA A 1 109 ? -0.543 -4.644 6.609 1.00 97.75 109 ALA A N 1
ATOM 854 C CA . ALA A 1 109 ? 0.414 -3.890 5.812 1.00 97.75 109 ALA A CA 1
ATOM 855 C C . ALA A 1 109 ? 0.086 -4.015 4.325 1.00 97.75 109 ALA A C 1
ATOM 857 O O . ALA A 1 109 ? -0.319 -5.075 3.845 1.00 97.75 109 ALA A O 1
ATOM 858 N N . ASN A 1 110 ? 0.312 -2.947 3.573 1.00 98.31 110 ASN A N 1
ATOM 859 C CA . ASN A 1 110 ? 0.184 -2.966 2.129 1.00 98.31 110 ASN A CA 1
ATOM 860 C C . ASN A 1 110 ? 1.567 -3.070 1.482 1.00 98.31 110 ASN A C 1
ATOM 862 O O . ASN A 1 110 ? 2.402 -2.184 1.656 1.00 98.31 110 ASN A O 1
ATOM 866 N N . PHE A 1 111 ? 1.807 -4.141 0.731 1.00 98.31 111 PHE A N 1
ATOM 867 C CA . PHE A 1 111 ? 3.047 -4.400 -0.002 1.00 98.31 111 PHE A CA 1
ATOM 868 C C . PHE A 1 111 ? 2.953 -4.040 -1.485 1.00 98.31 111 PHE A C 1
ATOM 870 O O . PHE A 1 111 ? 3.966 -4.123 -2.178 1.00 98.31 111 PHE A O 1
ATOM 877 N N . ALA A 1 112 ? 1.773 -3.648 -1.974 1.00 98.38 112 ALA A N 1
ATOM 878 C CA . ALA A 1 112 ? 1.585 -3.237 -3.357 1.00 98.38 112 ALA A CA 1
ATOM 879 C C . ALA A 1 112 ? 2.514 -2.072 -3.707 1.00 98.38 112 ALA A C 1
ATOM 881 O O . ALA A 1 112 ? 2.729 -1.165 -2.901 1.00 98.38 112 ALA A O 1
ATOM 882 N N . PHE A 1 113 ? 3.068 -2.100 -4.912 1.00 97.38 113 PHE A N 1
ATOM 883 C CA . PHE A 1 113 ? 4.019 -1.101 -5.380 1.00 97.38 113 PHE A CA 1
ATOM 884 C C . PHE A 1 113 ? 3.659 -0.719 -6.807 1.00 97.38 113 PHE A C 1
ATOM 886 O O . PHE A 1 113 ? 3.535 -1.589 -7.667 1.00 97.38 113 PHE A O 1
ATOM 893 N N . ALA A 1 114 ? 3.491 0.569 -7.083 1.00 96.00 114 ALA A N 1
ATOM 894 C CA . ALA A 1 114 ? 3.079 1.044 -8.398 1.00 96.00 114 ALA A CA 1
ATOM 895 C C . ALA A 1 114 ? 3.924 0.459 -9.532 1.00 96.00 114 ALA A C 1
ATOM 897 O O . ALA A 1 114 ? 5.137 0.469 -9.439 1.00 96.00 114 ALA A O 1
ATOM 898 N N . GLY A 1 115 ? 3.312 -0.062 -10.597 1.00 93.50 115 GLY A N 1
ATOM 899 C CA . GLY A 1 115 ? 4.045 -0.676 -11.716 1.00 93.50 115 GLY A CA 1
ATOM 900 C C . GLY A 1 115 ? 4.650 -2.060 -11.436 1.00 93.50 115 GLY A C 1
ATOM 901 O O . GLY A 1 115 ? 5.374 -2.585 -12.281 1.00 93.50 115 GLY A O 1
ATOM 902 N N . ALA A 1 116 ? 4.375 -2.664 -10.278 1.00 95.12 116 ALA A N 1
ATOM 903 C CA . ALA A 1 116 ? 4.738 -4.047 -10.005 1.00 95.12 116 ALA A CA 1
ATOM 904 C C . ALA A 1 116 ? 4.109 -5.017 -11.011 1.00 95.12 116 ALA A C 1
ATOM 906 O O . ALA A 1 116 ? 2.954 -4.881 -11.404 1.00 95.12 116 ALA A O 1
ATOM 907 N N . THR A 1 117 ? 4.863 -6.051 -11.371 1.00 94.00 117 THR A N 1
ATOM 908 C CA . THR A 1 117 ? 4.390 -7.145 -12.219 1.00 94.00 117 THR A CA 1
ATOM 909 C C . THR A 1 117 ? 4.146 -8.407 -11.405 1.00 94.00 117 THR A C 1
ATOM 911 O O . THR A 1 117 ? 4.841 -8.664 -10.420 1.00 94.00 117 THR A O 1
ATOM 914 N N . ALA A 1 118 ? 3.199 -9.241 -11.842 1.00 93.75 118 ALA A N 1
ATOM 915 C CA . ALA A 1 118 ? 2.976 -10.553 -11.232 1.00 93.75 118 ALA A CA 1
ATOM 916 C C . ALA A 1 118 ? 4.196 -11.477 -11.411 1.00 93.75 118 ALA A C 1
ATOM 918 O O . ALA A 1 118 ? 4.620 -12.155 -10.477 1.00 93.75 118 ALA A O 1
ATOM 919 N N . LEU A 1 119 ? 4.785 -11.465 -12.609 1.00 92.56 119 LEU A N 1
ATOM 920 C CA . LEU A 1 119 ? 5.909 -12.319 -12.980 1.00 92.56 119 LEU A CA 1
ATOM 921 C C . LEU A 1 119 ? 7.263 -11.694 -12.645 1.00 92.56 119 LEU A C 1
ATOM 923 O O . LEU A 1 119 ? 7.411 -10.468 -12.577 1.00 92.56 119 LEU A O 1
ATOM 927 N N . SER A 1 120 ? 8.268 -12.557 -12.479 1.00 90.12 120 SER A N 1
ATOM 928 C CA . SER A 1 120 ? 9.655 -12.123 -12.379 1.00 90.12 120 SER A CA 1
ATOM 929 C C . SER A 1 120 ? 10.147 -11.565 -13.713 1.00 90.12 120 SER A C 1
ATOM 931 O O . SER A 1 120 ? 9.599 -11.816 -14.783 1.00 90.12 120 SER A O 1
ATOM 933 N N . GLN A 1 121 ? 11.244 -10.829 -13.657 1.00 87.94 121 GLN A N 1
ATOM 934 C CA . GLN A 1 121 ? 11.831 -10.206 -14.839 1.00 87.94 121 GLN A CA 1
ATOM 935 C C . GLN A 1 121 ? 12.484 -11.203 -15.781 1.00 87.94 121 GLN A C 1
ATOM 937 O O . GLN A 1 121 ? 12.534 -10.963 -16.983 1.00 87.94 121 GLN A O 1
ATOM 942 N N . ASN A 1 122 ? 12.958 -12.323 -15.236 1.00 89.31 122 ASN A N 1
ATOM 943 C CA . ASN A 1 122 ? 13.435 -13.420 -16.059 1.00 89.31 122 ASN A CA 1
ATOM 944 C C . ASN A 1 122 ? 12.265 -14.059 -16.812 1.00 89.31 122 ASN A C 1
ATOM 946 O O . ASN A 1 122 ? 12.414 -14.363 -17.989 1.00 89.31 122 ASN A O 1
ATOM 950 N N . ASP A 1 123 ? 11.105 -14.209 -16.167 1.00 91.88 123 ASP A N 1
ATOM 951 C CA . ASP A 1 123 ? 9.919 -14.800 -16.795 1.00 91.88 123 ASP A CA 1
ATOM 952 C C . ASP A 1 123 ? 9.299 -13.858 -17.829 1.00 91.88 123 ASP A C 1
ATOM 954 O O . ASP A 1 123 ? 8.992 -14.286 -18.935 1.00 91.88 123 ASP A O 1
ATOM 958 N N . LEU A 1 124 ? 9.198 -12.561 -17.525 1.00 90.56 124 LEU A N 1
ATOM 959 C CA . LEU A 1 124 ? 8.765 -11.541 -18.488 1.00 90.56 124 LEU A CA 1
ATOM 960 C C . LEU A 1 124 ? 9.688 -11.472 -19.709 1.00 90.56 124 LEU A C 1
ATOM 962 O O . LEU A 1 124 ? 9.209 -11.367 -20.838 1.00 90.56 124 LEU A O 1
ATOM 966 N N . GLY A 1 125 ? 10.999 -11.619 -19.499 1.00 90.88 125 GLY A N 1
ATOM 967 C CA . GLY A 1 125 ? 11.978 -11.672 -20.581 1.00 90.88 125 GLY A CA 1
ATOM 968 C C . GLY A 1 125 ? 11.749 -12.834 -21.552 1.00 90.88 125 GLY A C 1
ATOM 969 O O . GLY A 1 125 ? 12.034 -12.687 -22.737 1.00 90.88 125 GLY A O 1
ATOM 970 N N . ARG A 1 126 ? 11.163 -13.955 -21.102 1.00 93.50 126 ARG A N 1
ATOM 971 C CA . ARG A 1 126 ? 10.782 -15.077 -21.988 1.00 93.50 126 ARG A CA 1
ATOM 972 C C . ARG A 1 126 ? 9.668 -14.703 -22.966 1.00 93.50 126 ARG A C 1
ATOM 974 O O . ARG A 1 126 ? 9.551 -15.330 -24.010 1.00 93.50 126 ARG A O 1
ATOM 981 N N . PHE A 1 127 ? 8.891 -13.671 -22.646 1.00 92.56 127 PHE A N 1
ATOM 982 C CA . PHE A 1 127 ? 7.862 -13.095 -23.512 1.00 92.56 127 PHE A CA 1
ATOM 983 C C . PHE A 1 127 ? 8.347 -11.835 -24.252 1.00 92.56 127 PHE A C 1
ATOM 985 O O . PHE A 1 127 ? 7.538 -11.111 -24.823 1.00 92.56 127 PHE A O 1
ATOM 992 N N . GLY A 1 128 ? 9.652 -11.533 -24.221 1.00 92.94 1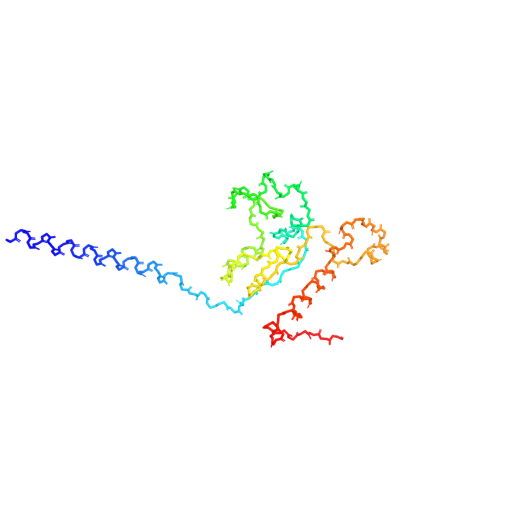28 GLY A N 1
ATOM 993 C CA . GLY A 1 128 ? 10.227 -10.333 -24.840 1.00 92.94 128 GLY A CA 1
ATOM 994 C C . GLY A 1 128 ? 9.947 -9.032 -24.080 1.00 92.94 128 GLY A C 1
ATOM 995 O O . GLY A 1 128 ? 10.202 -7.945 -24.596 1.00 92.94 128 GLY A O 1
ATOM 996 N N . VAL A 1 129 ? 9.430 -9.114 -22.849 1.00 89.00 129 VAL A N 1
ATOM 997 C CA . VAL A 1 129 ? 9.145 -7.942 -22.015 1.00 89.00 129 VAL A CA 1
ATOM 998 C C . VAL A 1 129 ? 10.334 -7.668 -21.103 1.00 89.00 129 VAL A C 1
ATOM 1000 O O . VAL A 1 129 ? 10.599 -8.392 -20.143 1.00 89.00 129 VAL A O 1
ATOM 1003 N N . HIS A 1 130 ? 11.040 -6.574 -21.377 1.00 87.00 130 HIS A N 1
ATOM 1004 C CA . HIS A 1 130 ? 12.193 -6.144 -20.594 1.00 87.00 130 HIS A CA 1
ATOM 1005 C C . HIS A 1 130 ? 11.871 -4.858 -19.836 1.00 87.00 130 HIS A C 1
ATOM 1007 O O . HIS A 1 130 ? 11.826 -3.778 -20.418 1.00 87.00 130 HIS A O 1
ATOM 1013 N N . THR A 1 131 ? 11.674 -4.961 -18.519 1.00 80.19 131 THR A N 1
ATOM 1014 C CA . THR A 1 131 ? 11.565 -3.767 -17.659 1.00 80.19 131 THR A CA 1
ATOM 1015 C C . THR A 1 131 ? 12.925 -3.410 -17.053 1.00 80.19 131 THR A C 1
ATOM 1017 O O . THR A 1 131 ? 13.752 -4.284 -16.762 1.00 80.19 131 THR A O 1
ATOM 1020 N N . THR A 1 132 ? 13.181 -2.116 -16.875 1.00 79.25 132 THR A N 1
ATOM 1021 C CA . THR A 1 132 ? 14.460 -1.591 -16.386 1.00 79.25 132 THR A CA 1
ATOM 1022 C C . THR A 1 132 ? 14.302 -0.901 -15.033 1.00 79.25 132 THR A C 1
ATOM 1024 O O . THR A 1 132 ? 13.201 -0.597 -14.569 1.00 79.25 132 THR A O 1
ATOM 1027 N N . GLY A 1 133 ? 15.433 -0.686 -14.360 1.00 82.88 133 GLY A N 1
ATOM 1028 C CA . GLY A 1 133 ? 15.485 0.083 -13.122 1.00 82.88 133 GLY A CA 1
ATOM 1029 C C . GLY A 1 133 ? 14.644 -0.519 -11.996 1.00 82.88 133 GLY A C 1
ATOM 1030 O O . GLY A 1 133 ? 14.834 -1.669 -11.592 1.00 82.88 133 GLY A O 1
ATOM 1031 N N . TRP A 1 134 ? 13.753 0.298 -11.444 1.00 77.06 134 TRP A N 1
ATOM 1032 C CA . TRP A 1 134 ? 12.990 -0.017 -10.243 1.00 77.06 134 TRP A CA 1
ATOM 1033 C C . TRP A 1 134 ? 11.805 -0.957 -10.493 1.00 77.06 134 TRP A C 1
ATOM 1035 O O . TRP A 1 134 ? 11.492 -1.766 -9.621 1.00 77.06 134 TRP A O 1
ATOM 1045 N N . LEU A 1 135 ? 11.216 -0.940 -11.693 1.00 75.75 135 LEU A N 1
ATOM 1046 C CA . LEU A 1 135 ? 10.163 -1.885 -12.096 1.00 75.75 135 LEU A CA 1
ATOM 1047 C C . LEU A 1 135 ? 10.641 -3.336 -11.944 1.00 75.75 135 LEU A C 1
ATOM 1049 O O . LEU A 1 135 ? 9.900 -4.219 -11.522 1.00 75.75 135 LEU A O 1
ATOM 1053 N N . ARG A 1 136 ? 11.944 -3.556 -12.157 1.00 79.94 136 ARG A N 1
ATOM 1054 C CA . ARG A 1 136 ? 12.599 -4.860 -12.048 1.00 79.94 136 ARG A CA 1
ATOM 1055 C C . ARG A 1 136 ? 12.608 -5.441 -10.627 1.00 79.94 136 ARG A C 1
ATOM 1057 O O . ARG A 1 136 ? 12.804 -6.644 -10.461 1.00 79.94 136 ARG A O 1
ATOM 1064 N N . LYS A 1 137 ? 12.500 -4.590 -9.600 1.00 85.50 137 LYS A N 1
ATOM 1065 C CA . LYS A 1 137 ? 12.768 -4.944 -8.193 1.00 85.50 137 LYS A CA 1
ATOM 1066 C C . LYS A 1 137 ? 11.516 -5.090 -7.333 1.00 85.50 137 LYS A C 1
ATOM 1068 O O . LYS A 1 137 ? 11.628 -5.645 -6.246 1.00 85.50 137 LYS A O 1
ATOM 1073 N N . ASN A 1 138 ? 10.361 -4.636 -7.816 1.00 91.00 138 ASN A N 1
ATOM 1074 C CA . ASN A 1 138 ? 9.131 -4.536 -7.025 1.00 91.00 138 ASN A CA 1
ATOM 1075 C C . ASN A 1 138 ? 8.030 -5.500 -7.493 1.00 91.00 138 ASN A C 1
ATOM 1077 O O . ASN A 1 138 ? 6.850 -5.247 -7.271 1.00 91.00 138 ASN A O 1
ATOM 1081 N N . THR A 1 139 ? 8.411 -6.600 -8.147 1.00 94.31 139 THR A N 1
ATOM 1082 C CA . THR A 1 139 ? 7.477 -7.640 -8.607 1.00 94.31 139 THR A CA 1
ATOM 1083 C C . THR A 1 139 ? 6.695 -8.254 -7.444 1.00 94.31 139 THR A C 1
ATOM 1085 O O . THR A 1 139 ? 7.120 -8.168 -6.290 1.00 94.31 139 THR A O 1
ATOM 1088 N N . LEU A 1 140 ? 5.599 -8.957 -7.735 1.00 95.62 140 LEU A N 1
ATOM 1089 C CA . LEU A 1 140 ? 4.817 -9.681 -6.730 1.00 95.62 140 LEU A CA 1
ATOM 1090 C C . LEU A 1 140 ? 5.704 -10.609 -5.887 1.00 95.62 140 LEU A C 1
ATOM 1092 O O . LEU A 1 140 ? 5.588 -10.634 -4.667 1.00 95.62 140 LEU A O 1
ATOM 1096 N N . HIS A 1 141 ? 6.680 -11.281 -6.504 1.00 93.44 141 HIS A N 1
ATOM 1097 C CA . HIS A 1 141 ? 7.665 -12.082 -5.773 1.00 93.44 141 HIS A CA 1
ATOM 1098 C C . HIS A 1 141 ? 8.463 -11.259 -4.740 1.00 93.44 141 HIS A C 1
ATOM 1100 O O . HIS A 1 141 ? 8.722 -11.726 -3.632 1.00 93.44 141 HIS A O 1
ATOM 1106 N N . ALA A 1 142 ? 8.854 -10.023 -5.062 1.00 93.62 142 ALA A N 1
ATOM 1107 C CA . ALA A 1 142 ? 9.519 -9.143 -4.102 1.00 93.62 142 ALA A CA 1
ATOM 1108 C C . ALA A 1 142 ? 8.593 -8.740 -2.944 1.00 93.62 142 ALA A C 1
ATOM 1110 O O . ALA A 1 142 ? 9.037 -8.734 -1.796 1.00 93.62 142 ALA A O 1
ATOM 1111 N N . GLN A 1 143 ? 7.316 -8.486 -3.230 1.00 97.00 143 GLN A N 1
ATOM 1112 C CA . GLN A 1 143 ? 6.308 -8.152 -2.221 1.00 97.00 143 GLN A CA 1
ATOM 1113 C C . GLN A 1 143 ? 6.045 -9.326 -1.269 1.00 97.00 143 GLN A C 1
ATOM 1115 O O . GLN A 1 143 ? 5.995 -9.135 -0.055 1.00 97.00 143 GLN A O 1
ATOM 1120 N N . ILE A 1 144 ? 5.994 -10.560 -1.784 1.00 96.44 144 ILE A N 1
ATOM 1121 C CA . ILE A 1 144 ? 5.926 -11.773 -0.953 1.00 96.44 144 ILE A CA 1
ATOM 1122 C C . ILE A 1 144 ? 7.159 -11.887 -0.049 1.00 96.44 144 ILE A C 1
ATOM 1124 O O . ILE A 1 144 ? 7.021 -12.195 1.133 1.00 96.44 144 ILE A O 1
ATOM 1128 N N . ARG A 1 145 ? 8.364 -11.570 -0.543 1.00 95.31 145 ARG A N 1
ATOM 1129 C CA . ARG A 1 145 ? 9.566 -11.549 0.311 1.00 95.31 145 ARG A CA 1
ATOM 1130 C C . ARG A 1 145 ? 9.494 -10.487 1.408 1.00 95.31 145 ARG A C 1
ATOM 1132 O O . ARG A 1 145 ? 9.970 -10.735 2.512 1.00 95.31 145 ARG A O 1
ATOM 1139 N N . TRP A 1 146 ? 8.925 -9.312 1.140 1.00 96.12 146 TRP A N 1
ATOM 1140 C CA . TRP A 1 146 ? 8.683 -8.303 2.179 1.00 96.12 146 TRP A CA 1
ATOM 1141 C C . TRP A 1 146 ? 7.704 -8.800 3.238 1.00 96.12 146 TRP A C 1
ATOM 1143 O O . TRP A 1 146 ? 7.964 -8.643 4.430 1.00 96.12 146 TRP A O 1
ATOM 1153 N N . PHE A 1 147 ? 6.633 -9.468 2.821 1.00 96.06 147 PHE A N 1
ATOM 1154 C CA . PHE A 1 147 ? 5.683 -10.077 3.742 1.00 96.06 147 PHE A CA 1
ATOM 1155 C C . PHE A 1 147 ? 6.320 -11.175 4.594 1.00 96.06 147 PHE A C 1
ATOM 1157 O O . PHE A 1 147 ? 6.194 -11.148 5.813 1.00 96.06 147 PHE A O 1
ATOM 1164 N N . GLN A 1 148 ? 7.101 -12.075 3.995 1.00 95.06 148 GLN A N 1
ATOM 1165 C CA . GLN A 1 148 ? 7.853 -13.092 4.737 1.00 95.06 148 GLN A CA 1
ATOM 1166 C C . GLN A 1 148 ? 8.796 -12.466 5.773 1.00 95.06 148 GLN A C 1
ATOM 1168 O O . GLN A 1 148 ? 8.850 -12.931 6.909 1.00 95.06 148 GLN A O 1
ATOM 1173 N N . LYS A 1 149 ? 9.494 -11.377 5.420 1.00 94.12 149 LYS A N 1
ATOM 1174 C CA . LYS A 1 149 ? 10.325 -10.624 6.374 1.00 94.12 149 LYS A CA 1
ATOM 1175 C C . LYS A 1 149 ? 9.505 -10.031 7.516 1.00 94.12 149 LYS A C 1
ATOM 1177 O O . LYS A 1 149 ? 9.968 -10.053 8.652 1.00 94.12 149 LYS A O 1
ATOM 1182 N N . LEU A 1 150 ? 8.307 -9.515 7.233 1.00 93.69 150 LEU A N 1
ATOM 1183 C CA . LEU A 1 150 ? 7.404 -9.004 8.264 1.00 93.69 150 LEU A CA 1
ATOM 1184 C C . LEU A 1 150 ? 6.968 -10.119 9.228 1.00 93.69 150 LEU A C 1
ATOM 1186 O O . LEU A 1 150 ? 7.026 -9.933 10.439 1.00 93.69 150 LEU A O 1
ATOM 1190 N N . LEU A 1 151 ? 6.590 -11.287 8.703 1.00 90.50 151 LEU A N 1
ATOM 1191 C CA . LEU A 1 151 ? 6.200 -12.444 9.518 1.00 90.50 151 LEU A CA 1
ATOM 1192 C C . LEU A 1 151 ? 7.353 -12.982 10.373 1.00 90.50 151 LEU A C 1
ATOM 1194 O O . LEU A 1 151 ? 7.140 -13.466 11.481 1.00 90.50 151 LEU A O 1
ATOM 1198 N N . GLN A 1 152 ? 8.585 -12.915 9.870 1.00 88.88 152 GLN A N 1
ATOM 1199 C CA . GLN A 1 152 ? 9.771 -13.324 10.625 1.00 88.88 152 GLN A CA 1
ATOM 1200 C C . GLN A 1 152 ? 10.098 -12.350 11.760 1.00 88.88 152 GLN A C 1
ATOM 1202 O O . GLN A 1 152 ? 10.549 -12.787 12.815 1.00 88.88 152 GLN A O 1
ATOM 1207 N N . SER A 1 153 ? 9.862 -11.050 11.568 1.00 85.38 153 SER A N 1
ATOM 1208 C CA . SER A 1 153 ? 10.143 -10.034 12.587 1.00 85.38 153 SER A CA 1
ATOM 1209 C C . SER A 1 153 ? 9.041 -9.877 13.638 1.00 85.38 153 SER A C 1
ATOM 1211 O O . SER A 1 153 ? 9.288 -9.263 14.671 1.00 85.38 153 SER A O 1
ATOM 1213 N N . HIS A 1 154 ? 7.849 -10.440 13.411 1.00 77.12 154 HIS A N 1
ATOM 1214 C CA . HIS A 1 154 ? 6.691 -10.303 14.296 1.00 77.12 154 HIS A CA 1
ATOM 1215 C C . HIS A 1 154 ? 6.068 -11.675 14.592 1.00 77.12 154 HIS A C 1
ATOM 1217 O O . HIS A 1 154 ? 5.193 -12.161 13.873 1.00 77.12 154 HIS A O 1
ATOM 1223 N N . SER A 1 155 ? 6.500 -12.288 15.697 1.00 63.34 155 SER A N 1
ATOM 1224 C CA . SER A 1 155 ? 6.039 -13.607 16.161 1.00 63.34 155 SER A CA 1
ATOM 1225 C C . SER A 1 155 ? 4.523 -13.696 16.388 1.00 63.34 155 SER A C 1
ATOM 1227 O O . SER A 1 155 ? 3.953 -14.780 16.287 1.00 63.34 155 SER A O 1
ATOM 1229 N N . SER A 1 156 ? 3.846 -12.564 16.612 1.00 68.44 156 SER A N 1
AT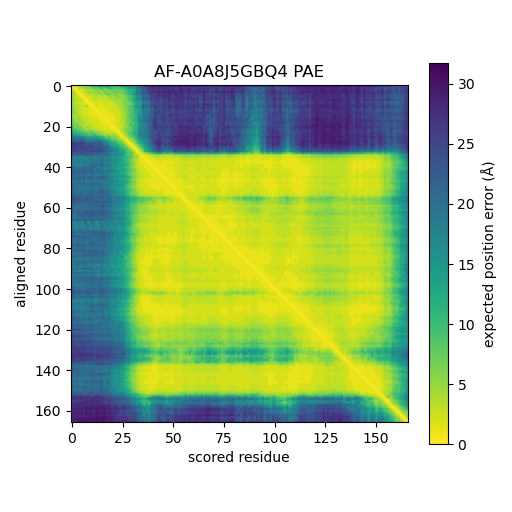OM 1230 C CA . SER A 1 156 ? 2.385 -12.478 16.743 1.00 68.44 156 SER A CA 1
ATOM 1231 C C . SER A 1 156 ? 1.618 -12.925 15.492 1.00 68.44 156 SER A C 1
ATOM 1233 O O . SER A 1 156 ? 0.461 -13.324 15.610 1.00 68.44 156 SER A O 1
ATOM 1235 N N . PHE A 1 157 ? 2.240 -12.907 14.307 1.00 66.81 157 PHE A N 1
ATOM 1236 C CA . PHE A 1 157 ? 1.616 -13.383 13.067 1.00 66.81 157 PHE A CA 1
ATOM 1237 C C . PHE A 1 157 ? 1.933 -14.846 12.737 1.00 66.81 157 PHE A C 1
ATOM 1239 O O . PHE A 1 157 ? 1.263 -15.432 11.889 1.00 66.81 157 PHE A O 1
ATOM 1246 N N . GLN A 1 158 ? 2.916 -15.462 13.400 1.00 58.28 158 GLN A N 1
ATOM 1247 C CA . GLN A 1 158 ? 3.361 -16.824 13.080 1.00 58.28 158 GLN A CA 1
ATOM 1248 C C . GLN A 1 158 ? 2.376 -17.911 13.537 1.00 58.28 158 GLN A C 1
ATOM 1250 O O . GLN A 1 158 ? 2.349 -18.983 12.944 1.00 58.28 158 GLN A O 1
ATOM 1255 N N . GLY A 1 159 ? 1.547 -17.640 14.551 1.00 52.38 159 GLY A N 1
ATOM 1256 C CA . GLY A 1 159 ? 0.596 -18.618 15.094 1.00 52.38 159 GLY A CA 1
ATOM 1257 C C . GLY A 1 159 ? -0.710 -18.789 14.306 1.00 52.38 159 GLY A C 1
ATOM 1258 O O . GLY A 1 159 ? -1.439 -19.734 14.576 1.00 52.38 159 GLY A O 1
ATOM 1259 N N . ASN A 1 160 ? -1.015 -17.900 13.349 1.00 50.84 160 ASN A N 1
ATOM 1260 C CA . ASN A 1 160 ? -2.338 -17.814 12.704 1.00 50.84 160 ASN A CA 1
ATOM 1261 C C . ASN A 1 160 ? -2.314 -17.970 11.173 1.00 50.84 160 ASN A C 1
ATOM 1263 O O . ASN A 1 160 ? -3.334 -17.748 10.522 1.00 50.84 160 ASN A O 1
ATOM 1267 N N . ILE A 1 161 ? -1.167 -18.308 10.582 1.00 54.88 161 ILE A N 1
ATOM 1268 C CA . ILE A 1 161 ? -1.033 -18.476 9.132 1.00 54.88 161 ILE A CA 1
ATOM 1269 C C . ILE A 1 161 ? -0.525 -19.895 8.869 1.00 54.88 161 ILE A C 1
ATOM 1271 O O . ILE A 1 161 ? 0.678 -20.148 8.932 1.00 54.88 161 ILE A O 1
ATOM 1275 N N . GLU A 1 162 ? -1.438 -20.819 8.556 1.00 48.59 162 GLU A N 1
ATOM 1276 C CA . GLU A 1 162 ? -1.082 -22.042 7.829 1.00 48.59 162 GLU A CA 1
ATOM 1277 C C . GLU A 1 162 ? -0.606 -21.621 6.436 1.00 48.59 162 GLU A C 1
ATOM 1279 O O . GLU A 1 162 ? -1.378 -21.461 5.492 1.00 48.59 162 GLU A O 1
ATOM 1284 N N . LEU A 1 163 ? 0.693 -21.356 6.316 1.00 49.59 163 LEU A N 1
ATOM 1285 C CA . LEU A 1 163 ? 1.331 -21.286 5.014 1.00 49.59 163 LEU A CA 1
ATOM 1286 C C . LEU A 1 163 ? 1.283 -22.701 4.444 1.00 49.59 163 LEU A C 1
ATOM 1288 O O . LEU A 1 163 ? 1.965 -23.585 4.964 1.00 49.59 163 LEU A O 1
ATOM 1292 N N . ILE A 1 164 ? 0.477 -22.901 3.398 1.00 38.75 164 ILE A N 1
ATOM 1293 C CA . ILE A 1 164 ? 0.553 -24.086 2.544 1.00 38.75 164 ILE A CA 1
ATOM 1294 C C . ILE A 1 164 ? 2.000 -24.142 2.047 1.00 38.75 164 ILE A C 1
ATOM 1296 O O . ILE A 1 164 ? 2.444 -23.297 1.269 1.00 38.75 164 ILE A O 1
ATOM 1300 N N . ARG A 1 165 ? 2.773 -25.056 2.632 1.00 37.12 165 ARG A N 1
ATOM 1301 C CA . ARG A 1 165 ? 4.106 -25.400 2.161 1.00 37.12 165 ARG A CA 1
ATOM 1302 C C . ARG A 1 165 ? 3.892 -26.464 1.098 1.00 37.12 165 ARG A C 1
ATOM 1304 O O . ARG A 1 165 ? 3.553 -27.589 1.455 1.00 37.12 165 ARG A O 1
ATOM 1311 N N . ASP A 1 166 ? 4.038 -26.069 -0.159 1.00 44.25 166 ASP A N 1
ATOM 1312 C CA . ASP A 1 166 ? 4.263 -27.010 -1.258 1.00 44.25 166 ASP A CA 1
ATOM 1313 C C . ASP A 1 166 ? 5.698 -27.562 -1.188 1.00 44.25 166 ASP A C 1
ATOM 1315 O O . ASP A 1 166 ? 6.618 -26.781 -0.827 1.00 44.25 166 ASP A O 1
#

Sequence (166 aa):
MRVMATAYTLSCFFILLLGLLLLQVQGHARRHTCFSAIFSFGDSLQDTGNFAHAFFNTTVSRPPWGNTYFHRPTGRFSDGRLIIDFIAERVGLPLVQPYLAGGDFSKGANFAFAGATALSQNDLGRFGVHTTGWLRKNTLHAQIRWFQKLLQSHSSFQGNIELIRD

Secondary structure (DSSP, 8-state):
-HHHHHHHHHHHHHHHHHHHHHHHHHT------S-S-EEE--STTT-SSHHHHHSSS-GGGSTTTTTTTTSS--S-SSSS--HHHHHHHHTTPPPPPBGGG-S--TTEEE---TT--SS-HHHHHHTT----TTGGG-SHHHHHHHHHHHHHH-GGGTTS------

Mean predicted aligned error: 10.51 Å

Solvent-accessible surface area (backbone atoms only — not comparable to full-atom values): 9390 Å² total; per-residue (Å²): 115,72,71,58,58,54,51,55,54,53,51,52,50,53,54,52,53,50,50,53,53,54,51,61,67,58,68,69,64,74,72,87,46,96,57,76,54,48,78,45,76,46,23,36,74,57,12,50,18,26,50,47,63,77,40,82,92,43,72,33,64,32,82,65,18,9,49,82,67,66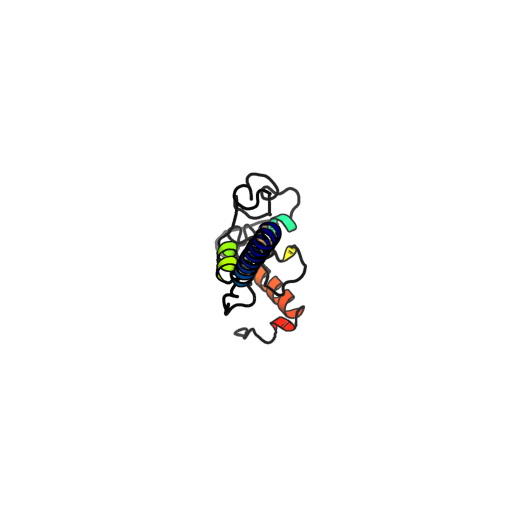,68,41,48,59,23,23,78,29,43,34,77,44,68,62,41,56,51,23,53,73,48,75,43,71,71,56,45,22,52,70,76,60,80,86,52,82,58,24,33,23,46,10,22,55,69,28,37,79,57,53,60,73,59,34,42,77,74,74,44,81,70,63,78,67,52,54,63,42,15,44,66,46,32,52,51,53,50,53,51,50,43,70,75,34,68,87,54,58,83,77,57,87,70,85,78,129

Foldseek 3Di:
DVVVVVVVVVVVVVVVVVVVVVVVVCVPPPPPFPAQADAAEAALLQAQAQQVLVDPPDPLQAPQNCCPANVGRRNHPHSHDHPQCVVCVVRVHHRADAVSVDDDQSRHHYLYYHLAAQDAQVVCVVVVDHDDDPNNQSHRVNSVVSVVVVCVVDVVNVVPDPPPDD